Protein AF-A0A9D2W2B9-F1 (afdb_monomer_lite)

Secondary structure (DSSP, 8-state):
-----EEEEEEETTEEEEEEE---TTHHHHHHHHHHHHHHHHHHHHHHHHHSTT--HHHHHHHHHHHHHHHHHHHHHHHHHHHHHHHHHHHHHHHHHHHHHHHHHHHHTT-

Sequence (111 aa):
MAEENLKINVFIADEKYAILIPRNEHQSDEEEIIRRSAKRVNDAIRELESVQKGITRVNSLAMVALQLAVNLSKLSAAHQSRENDIEKALRGLEGELGEEVKRINEYIEKE

pLDDT: mean 86.82, std 9.27, range [43.19, 94.94]

Foldseek 3Di:
DDQPWDWDWEAALNDIDTDTHGDDPCVVVVNVVVRVVSVVNRVQLVVVCVVDPPDDSVNSSVVSVVVVVVVVVVVVVVVVVVVVVVVVVVVVVVVVVVVVVVVVVVVVVVD

Structure (mmCIF, N/CA/C/O backbone):
data_AF-A0A9D2W2B9-F1
#
_entry.id   AF-A0A9D2W2B9-F1
#
loop_
_atom_site.group_PDB
_atom_site.id
_atom_site.type_symbol
_atom_site.label_atom_id
_atom_site.label_alt_id
_atom_site.label_comp_id
_atom_site.label_asym_id
_atom_site.label_entity_id
_atom_site.label_seq_id
_atom_site.pdbx_PDB_ins_code
_atom_site.Cartn_x
_atom_site.Cartn_y
_atom_site.Cartn_z
_atom_site.occupancy
_atom_site.B_iso_or_equiv
_atom_site.auth_seq_id
_atom_site.auth_comp_id
_atom_site.auth_asym_id
_atom_site.auth_atom_id
_atom_site.pdbx_PDB_model_num
ATOM 1 N N . MET A 1 1 ? -17.999 -20.162 -14.198 1.00 43.19 1 MET A N 1
ATOM 2 C CA . MET A 1 1 ? -17.656 -21.045 -13.064 1.00 43.19 1 MET A CA 1
ATOM 3 C C . MET A 1 1 ? -17.347 -20.124 -11.900 1.00 43.19 1 MET A C 1
ATOM 5 O O . MET A 1 1 ? -16.578 -19.201 -12.109 1.00 43.19 1 MET A O 1
ATOM 9 N N . ALA A 1 2 ? -18.040 -20.249 -10.767 1.00 46.72 2 ALA A N 1
ATOM 10 C CA . ALA A 1 2 ? -17.823 -19.350 -9.636 1.00 46.72 2 ALA A CA 1
ATOM 11 C C . ALA A 1 2 ? -16.437 -19.638 -9.046 1.00 46.72 2 ALA A C 1
ATOM 13 O O . ALA A 1 2 ? -16.202 -20.744 -8.565 1.00 46.72 2 ALA A O 1
ATOM 14 N N . GLU A 1 3 ? -15.514 -18.685 -9.150 1.00 56.50 3 GLU A N 1
ATOM 15 C CA . GLU A 1 3 ? -14.217 -18.763 -8.483 1.00 56.50 3 GLU A CA 1
ATOM 16 C C . GLU A 1 3 ? -14.471 -18.858 -6.971 1.00 56.50 3 GLU A C 1
ATOM 18 O O . GLU A 1 3 ? -15.011 -17.941 -6.351 1.00 56.50 3 GLU A O 1
ATOM 23 N N . GLU A 1 4 ? -14.185 -20.021 -6.380 1.00 70.62 4 GLU A N 1
ATOM 24 C CA . GLU A 1 4 ? -14.350 -20.251 -4.944 1.00 70.62 4 GLU A CA 1
ATOM 25 C C . GLU A 1 4 ? -13.349 -19.386 -4.176 1.00 70.62 4 GLU A C 1
ATOM 27 O O . GLU A 1 4 ? -12.190 -19.763 -4.021 1.00 70.62 4 GLU A O 1
ATOM 32 N N . ASN A 1 5 ? -13.792 -18.231 -3.683 1.00 77.25 5 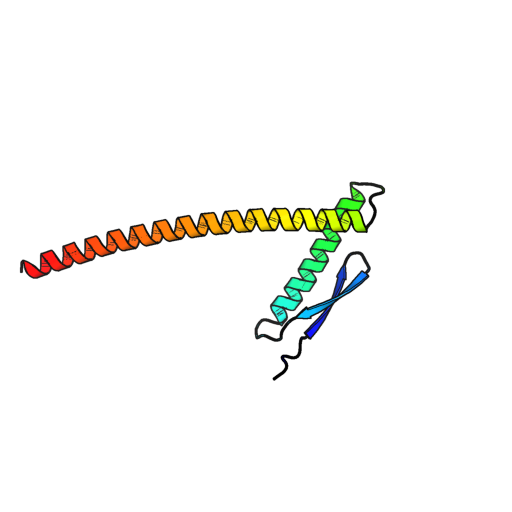ASN A N 1
ATOM 33 C CA . ASN A 1 5 ? -12.982 -17.385 -2.810 1.00 77.25 5 ASN A CA 1
ATOM 34 C C . ASN A 1 5 ? -12.554 -18.154 -1.547 1.00 77.25 5 ASN A C 1
ATOM 36 O O . ASN A 1 5 ? -13.382 -18.758 -0.858 1.00 77.25 5 ASN A O 1
ATOM 40 N N . LEU A 1 6 ? -11.266 -18.096 -1.207 1.00 78.56 6 LEU A N 1
ATOM 41 C CA . LEU A 1 6 ? -10.728 -18.660 0.027 1.00 78.56 6 LEU A CA 1
ATOM 42 C C . LEU A 1 6 ? -10.944 -17.672 1.178 1.00 78.56 6 LEU A C 1
ATOM 44 O O . LEU A 1 6 ? -10.674 -16.479 1.054 1.00 78.56 6 LEU A O 1
ATOM 48 N N . LYS A 1 7 ? -11.413 -18.172 2.323 1.00 83.94 7 LYS A N 1
ATOM 49 C CA . LYS A 1 7 ? -11.631 -17.369 3.530 1.00 83.94 7 LYS A CA 1
ATOM 50 C C . LYS A 1 7 ? -10.448 -17.499 4.486 1.00 83.94 7 LYS A C 1
ATOM 52 O O . LYS A 1 7 ? -10.279 -18.536 5.123 1.00 83.94 7 LYS A O 1
ATOM 57 N N . ILE A 1 8 ? -9.693 -16.420 4.657 1.00 86.88 8 ILE A N 1
ATOM 58 C CA . ILE A 1 8 ? -8.608 -16.310 5.635 1.00 86.88 8 ILE A CA 1
ATOM 59 C C . ILE A 1 8 ? -9.131 -15.582 6.870 1.00 86.88 8 ILE A C 1
ATOM 61 O O . ILE A 1 8 ? -9.758 -14.530 6.772 1.00 86.88 8 ILE A O 1
ATOM 65 N N . ASN A 1 9 ? -8.857 -16.126 8.054 1.00 88.81 9 ASN A N 1
ATOM 66 C CA . ASN A 1 9 ? -9.169 -15.452 9.310 1.00 88.81 9 ASN A CA 1
ATOM 67 C C . ASN A 1 9 ? -7.909 -14.796 9.877 1.00 88.81 9 ASN A C 1
ATOM 69 O O . ASN A 1 9 ? -6.929 -15.488 10.157 1.00 88.81 9 ASN A O 1
ATOM 73 N N . VAL A 1 10 ? -7.961 -13.487 10.102 1.00 89.75 10 VAL A N 1
ATOM 74 C CA . VAL A 1 10 ? -6.889 -12.716 10.739 1.00 89.75 10 VAL A CA 1
ATOM 75 C C . VAL A 1 10 ? -7.401 -12.014 11.986 1.00 89.75 10 VAL A C 1
ATOM 77 O O . VAL A 1 10 ? -8.585 -11.709 12.094 1.00 89.75 10 VAL A O 1
ATOM 80 N N . PHE A 1 11 ? -6.503 -11.761 12.932 1.00 87.88 11 PHE A N 1
ATOM 81 C CA . PHE A 1 11 ? -6.805 -10.966 14.116 1.00 87.88 11 PHE A CA 1
ATOM 82 C C . PHE A 1 11 ? -6.206 -9.578 13.945 1.00 87.88 11 PHE A C 1
ATOM 84 O O . PHE A 1 11 ? -4.997 -9.458 13.738 1.00 87.88 11 PHE A O 1
ATOM 91 N N . ILE A 1 12 ? -7.041 -8.549 14.027 1.00 87.44 12 ILE A N 1
ATOM 92 C CA . ILE A 1 12 ? -6.631 -7.148 13.990 1.00 87.44 12 ILE A CA 1
ATOM 93 C C . ILE A 1 12 ? -7.265 -6.472 15.196 1.00 87.44 12 ILE A C 1
ATOM 95 O O . ILE A 1 12 ? -8.470 -6.575 15.389 1.00 87.44 12 ILE A O 1
ATOM 99 N N . ALA A 1 13 ? -6.462 -5.801 16.015 1.00 84.12 13 ALA A N 1
ATOM 100 C CA . ALA A 1 13 ? -6.936 -5.092 17.193 1.00 84.12 13 ALA A CA 1
ATOM 101 C C . ALA A 1 13 ? -7.778 -5.995 18.135 1.00 84.12 13 ALA A C 1
ATOM 103 O O . ALA A 1 13 ? -8.818 -5.583 18.634 1.00 84.12 13 ALA A O 1
ATOM 104 N N . ASP A 1 14 ? -7.317 -7.235 18.358 1.00 83.25 14 ASP A N 1
ATOM 105 C CA . ASP A 1 14 ? -7.988 -8.309 19.123 1.00 83.25 14 ASP A CA 1
ATOM 106 C C . ASP A 1 14 ? -9.360 -8.759 18.584 1.00 83.25 14 ASP A C 1
ATOM 108 O O . ASP A 1 14 ? -9.998 -9.643 19.156 1.00 83.25 14 ASP A O 1
ATOM 112 N N . GLU A 1 15 ? -9.785 -8.234 17.438 1.00 87.00 15 GLU A N 1
ATOM 113 C CA . GLU A 1 15 ? -10.984 -8.664 16.735 1.00 87.00 15 GLU A CA 1
ATOM 114 C C . GLU A 1 15 ? -10.640 -9.598 15.574 1.00 87.00 15 GLU A C 1
ATOM 116 O O . GLU A 1 15 ? -9.612 -9.466 14.904 1.00 87.00 15 GLU A O 1
ATOM 121 N N . LYS A 1 16 ? -11.513 -10.580 15.333 1.00 90.62 16 LYS A N 1
ATOM 122 C CA . LYS A 1 16 ? -11.343 -11.562 14.262 1.00 90.62 16 LYS A CA 1
ATOM 123 C C . LYS A 1 16 ? -12.039 -11.078 12.994 1.00 90.62 16 LYS A C 1
ATOM 125 O O . LYS A 1 16 ? -13.263 -10.982 12.958 1.00 90.62 16 LYS A O 1
ATOM 130 N N . TYR A 1 17 ? -11.266 -10.894 11.933 1.00 89.12 17 TYR A N 1
ATOM 131 C CA . TYR A 1 17 ? -11.747 -10.518 10.609 1.00 89.12 17 TYR A CA 1
ATOM 132 C C . TYR A 1 17 ? -11.601 -11.676 9.627 1.00 89.12 17 TYR A C 1
ATOM 134 O O . TYR A 1 17 ? -10.618 -12.421 9.655 1.00 89.12 17 TYR A O 1
ATOM 142 N N . ALA A 1 18 ? -12.588 -11.818 8.746 1.00 89.12 18 ALA A N 1
ATOM 143 C CA . ALA A 1 18 ? -12.556 -12.768 7.647 1.00 89.12 18 ALA A CA 1
ATOM 144 C C . ALA A 1 18 ? -12.294 -12.033 6.332 1.00 89.12 18 ALA A C 1
ATOM 146 O O . ALA A 1 18 ? -13.132 -11.254 5.883 1.00 89.12 18 ALA A O 1
ATOM 147 N N . ILE A 1 19 ? -11.147 -12.306 5.721 1.00 87.25 19 ILE A N 1
ATOM 148 C CA . ILE A 1 19 ? -10.740 -11.755 4.430 1.00 87.25 19 ILE A CA 1
ATOM 149 C C . ILE A 1 19 ? -10.960 -12.831 3.369 1.00 87.25 19 ILE A C 1
ATOM 151 O O . ILE A 1 19 ? -10.599 -13.991 3.572 1.00 87.25 19 ILE A O 1
ATOM 155 N N . LEU A 1 20 ? -11.586 -12.452 2.259 1.00 87.19 20 LEU A N 1
ATOM 156 C CA . LEU A 1 20 ? -11.806 -13.323 1.110 1.00 87.19 20 LEU A CA 1
ATOM 157 C C . LEU A 1 20 ? -10.739 -13.025 0.060 1.00 87.19 20 LEU A C 1
ATOM 159 O O . LEU A 1 2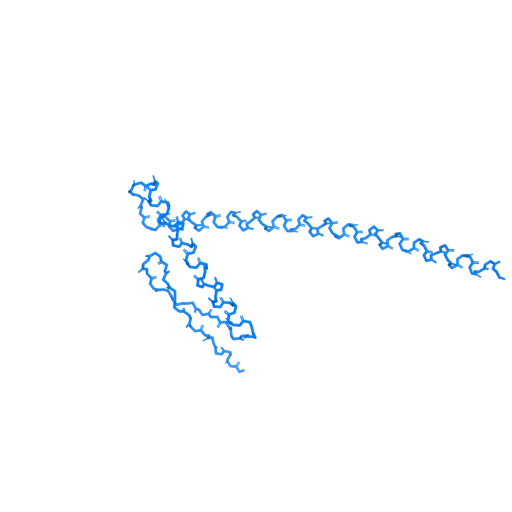0 ? -10.608 -11.870 -0.341 1.00 87.19 20 LEU A O 1
ATOM 163 N N . ILE A 1 21 ? -10.008 -14.048 -0.378 1.00 82.56 21 ILE A N 1
ATOM 164 C CA . ILE A 1 21 ? -9.062 -13.936 -1.493 1.00 82.56 21 ILE A CA 1
ATOM 165 C C . ILE A 1 21 ? -9.518 -14.785 -2.684 1.00 82.56 21 ILE A C 1
ATOM 167 O O . ILE A 1 21 ? -10.026 -15.895 -2.478 1.00 82.56 21 ILE A O 1
ATOM 171 N N . PRO A 1 22 ? -9.365 -14.284 -3.920 1.00 81.50 22 PRO A N 1
ATOM 172 C CA . PRO A 1 22 ? -9.612 -15.076 -5.116 1.00 81.50 22 PRO A CA 1
ATOM 173 C C . PRO A 1 22 ? -8.585 -16.209 -5.217 1.00 81.50 22 PRO A C 1
ATOM 175 O O . PRO A 1 22 ? -7.436 -16.077 -4.798 1.00 81.50 22 PRO A O 1
ATOM 178 N N . ARG A 1 23 ? -8.991 -17.352 -5.772 1.00 76.94 23 ARG A N 1
ATOM 179 C CA . ARG A 1 23 ? -8.062 -18.464 -6.000 1.00 76.94 23 ARG A CA 1
ATOM 180 C C . ARG A 1 23 ? -7.165 -18.176 -7.204 1.00 76.94 23 ARG A C 1
ATOM 182 O O . ARG A 1 23 ? -7.661 -18.044 -8.315 1.00 76.94 23 ARG A O 1
ATOM 189 N N . ASN A 1 24 ? -5.852 -18.155 -6.989 1.00 81.69 24 ASN A N 1
ATOM 190 C CA . ASN A 1 24 ? -4.823 -18.060 -8.030 1.00 81.69 24 ASN A CA 1
ATOM 191 C C . ASN A 1 24 ? -3.587 -18.940 -7.718 1.00 81.69 24 ASN A C 1
ATOM 193 O O . ASN A 1 24 ? -3.546 -19.626 -6.699 1.00 81.69 24 ASN A O 1
ATOM 197 N N . GLU A 1 25 ? -2.579 -18.965 -8.590 1.00 75.88 25 GLU A N 1
ATOM 198 C CA . GLU A 1 25 ? -1.360 -19.777 -8.390 1.00 75.88 25 GLU A CA 1
ATOM 199 C C . GLU A 1 25 ? -0.462 -19.267 -7.241 1.00 75.88 25 GLU A C 1
ATOM 201 O O . GLU A 1 25 ? 0.331 -20.029 -6.694 1.00 75.88 25 GLU A O 1
ATOM 206 N N . HIS A 1 26 ? -0.632 -18.010 -6.817 1.00 77.94 26 HIS A N 1
ATOM 207 C CA . HIS A 1 26 ? 0.170 -17.334 -5.787 1.00 77.94 26 HIS A CA 1
ATOM 208 C C . HIS A 1 26 ? -0.523 -17.265 -4.413 1.00 77.94 26 HIS A C 1
ATOM 210 O O . HIS A 1 26 ? -0.142 -16.478 -3.546 1.00 77.94 26 HIS A O 1
ATOM 216 N N . GLN A 1 27 ? -1.528 -18.115 -4.183 1.00 74.56 27 GLN A N 1
ATOM 217 C CA . GLN A 1 27 ? -2.361 -18.103 -2.972 1.00 74.56 27 GLN A CA 1
ATOM 218 C C . GLN A 1 27 ? -1.565 -18.165 -1.663 1.00 74.56 27 GLN A C 1
ATOM 220 O O . GLN A 1 27 ? -1.881 -17.442 -0.719 1.00 74.56 27 GLN A O 1
ATOM 225 N N . SER A 1 28 ? -0.544 -19.024 -1.591 1.00 73.81 28 SER A N 1
ATOM 226 C CA . SER A 1 28 ? 0.276 -19.178 -0.381 1.00 73.81 28 SER A CA 1
ATOM 227 C C . SER A 1 28 ? 1.014 -17.886 -0.026 1.00 73.81 28 SER A C 1
ATOM 229 O O . SER A 1 28 ? 1.084 -17.515 1.147 1.00 73.81 28 SER A O 1
ATOM 231 N N . ASP A 1 29 ? 1.508 -17.173 -1.040 1.00 83.06 29 ASP A N 1
ATOM 232 C CA . ASP A 1 29 ? 2.211 -15.907 -0.856 1.00 83.06 29 ASP A CA 1
ATOM 233 C C . ASP A 1 29 ? 1.236 -14.809 -0.420 1.00 83.06 29 ASP A C 1
ATOM 235 O O . ASP A 1 29 ? 1.530 -14.054 0.509 1.00 83.06 29 ASP A O 1
ATOM 239 N N . GLU A 1 30 ? 0.047 -14.747 -1.028 1.00 82.31 30 GLU A N 1
ATOM 240 C CA . GLU A 1 30 ? -1.003 -13.795 -0.648 1.00 82.31 30 GLU A CA 1
ATOM 241 C C . GLU A 1 30 ? -1.486 -14.007 0.789 1.00 82.31 30 GLU A C 1
ATOM 243 O O . GLU A 1 30 ? -1.613 -13.043 1.551 1.00 82.31 30 GLU A O 1
ATOM 248 N N . GLU A 1 31 ? -1.698 -15.258 1.203 1.00 85.50 31 GLU A N 1
ATOM 249 C CA . GLU A 1 31 ? -2.067 -15.569 2.581 1.00 85.50 31 GLU A CA 1
ATOM 250 C C . GLU A 1 31 ? -0.973 -15.134 3.566 1.00 85.50 31 GLU A C 1
ATOM 252 O O . GLU A 1 31 ? -1.267 -14.505 4.593 1.00 85.50 31 GLU A O 1
ATOM 257 N N . GLU A 1 32 ? 0.296 -15.424 3.265 1.00 86.56 32 GLU A N 1
ATOM 258 C CA . GLU A 1 32 ? 1.409 -15.004 4.113 1.00 86.56 32 GLU A CA 1
ATOM 259 C C . GLU A 1 32 ? 1.524 -13.473 4.164 1.00 86.56 32 GLU A C 1
ATOM 261 O O . GLU A 1 32 ? 1.736 -12.893 5.235 1.00 86.56 32 GLU A O 1
ATOM 266 N N . ILE A 1 33 ? 1.342 -12.788 3.032 1.00 89.00 33 ILE A N 1
ATOM 267 C CA . ILE A 1 33 ? 1.311 -11.323 2.954 1.00 89.00 33 ILE A CA 1
ATOM 268 C C . ILE A 1 33 ? 0.191 -10.764 3.834 1.00 89.00 33 ILE A C 1
ATOM 270 O O . ILE A 1 33 ? 0.446 -9.842 4.615 1.00 89.00 33 ILE A O 1
ATOM 274 N N . ILE A 1 34 ? -1.012 -11.335 3.782 1.00 89.56 34 ILE A N 1
ATOM 275 C CA . ILE A 1 34 ? -2.154 -10.912 4.601 1.00 89.56 34 ILE A CA 1
ATOM 276 C C . ILE A 1 34 ? -1.859 -11.106 6.091 1.00 89.56 34 ILE A C 1
ATOM 278 O O . ILE A 1 34 ? -2.032 -10.174 6.881 1.00 89.56 34 ILE A O 1
ATOM 282 N N . ARG A 1 35 ? -1.346 -12.276 6.492 1.00 89.06 35 ARG A N 1
ATOM 283 C CA . ARG A 1 35 ? -0.999 -12.560 7.897 1.00 89.06 35 ARG A CA 1
ATOM 284 C C . ARG A 1 35 ? 0.101 -11.630 8.412 1.00 89.06 35 ARG A C 1
ATOM 286 O O . ARG A 1 35 ? -0.024 -11.080 9.509 1.00 89.06 35 ARG A O 1
ATOM 293 N N . ARG A 1 36 ? 1.158 -11.408 7.622 1.00 91.12 36 ARG A N 1
ATOM 294 C CA . ARG A 1 36 ? 2.242 -10.466 7.959 1.00 91.12 36 ARG A CA 1
ATOM 295 C C . ARG A 1 36 ? 1.732 -9.030 8.054 1.00 91.12 36 ARG A C 1
ATOM 297 O O . ARG A 1 36 ? 2.137 -8.306 8.962 1.00 91.12 36 ARG A O 1
ATOM 304 N N . SER A 1 37 ? 0.826 -8.629 7.168 1.00 90.94 37 SER A N 1
ATOM 305 C CA . SER A 1 37 ? 0.233 -7.288 7.177 1.00 90.94 37 SER A CA 1
ATOM 306 C C . SER A 1 37 ? -0.650 -7.069 8.403 1.00 90.94 37 SER A C 1
ATOM 308 O O . SER A 1 37 ? -0.493 -6.059 9.083 1.00 90.94 37 SER A O 1
ATOM 310 N N . ALA A 1 38 ? -1.494 -8.041 8.763 1.00 91.25 38 ALA A N 1
ATOM 311 C CA . ALA A 1 38 ? -2.298 -7.984 9.985 1.00 91.25 38 ALA A CA 1
ATOM 312 C C . ALA A 1 38 ? -1.422 -7.855 11.244 1.00 91.25 38 ALA A C 1
ATOM 314 O O . ALA A 1 38 ? -1.710 -7.039 12.120 1.00 91.25 38 ALA A O 1
ATOM 315 N N . LYS A 1 39 ? -0.305 -8.595 11.309 1.00 92.12 39 LYS A N 1
ATOM 316 C CA . LYS A 1 39 ? 0.675 -8.454 12.395 1.00 92.12 39 LYS A CA 1
ATOM 317 C C . LYS A 1 39 ? 1.256 -7.037 12.460 1.00 92.12 39 LYS A C 1
ATOM 319 O O . LYS A 1 39 ? 1.249 -6.441 13.530 1.00 92.12 39 LYS A O 1
ATOM 324 N N . ARG A 1 40 ? 1.684 -6.471 11.325 1.00 91.75 40 ARG A N 1
ATOM 325 C CA . ARG A 1 40 ? 2.213 -5.094 11.262 1.00 91.75 40 ARG A CA 1
ATOM 326 C C . ARG A 1 40 ? 1.197 -4.054 11.730 1.00 91.75 40 ARG A C 1
ATOM 328 O O . ARG A 1 40 ? 1.570 -3.134 12.448 1.00 91.75 40 ARG A O 1
ATOM 335 N N . VAL A 1 41 ? -0.073 -4.206 11.350 1.00 93.00 41 VAL A N 1
ATOM 336 C CA . VAL A 1 41 ? -1.151 -3.323 11.820 1.00 93.00 41 VAL A CA 1
ATOM 337 C C . VAL A 1 41 ? -1.301 -3.426 13.339 1.00 93.00 41 VAL A C 1
ATOM 339 O O . VAL A 1 41 ? -1.365 -2.401 14.009 1.00 93.00 41 VAL A O 1
ATOM 342 N N . ASN A 1 42 ? -1.293 -4.637 13.901 1.00 92.44 42 ASN A N 1
ATOM 343 C CA . ASN A 1 42 ? -1.376 -4.827 15.352 1.00 92.44 42 ASN A CA 1
ATOM 344 C C . ASN A 1 42 ? -0.197 -4.214 16.105 1.00 92.44 42 ASN A C 1
ATOM 346 O O . ASN A 1 42 ? -0.404 -3.579 17.138 1.00 92.44 42 ASN A O 1
ATOM 350 N N . ASP A 1 43 ? 1.018 -4.399 15.595 1.00 92.62 43 ASP A N 1
ATOM 351 C CA . ASP A 1 43 ? 2.223 -3.844 16.206 1.00 92.62 43 ASP A CA 1
ATOM 352 C C . ASP A 1 43 ? 2.166 -2.303 16.196 1.00 92.62 43 ASP A C 1
ATOM 354 O O . ASP A 1 43 ? 2.398 -1.679 17.230 1.00 92.62 43 ASP A O 1
ATOM 358 N N . ALA A 1 44 ? 1.727 -1.693 15.087 1.00 91.81 44 ALA A N 1
ATOM 359 C CA . ALA A 1 44 ? 1.550 -0.242 14.975 1.00 91.81 44 ALA A CA 1
ATOM 360 C C . ALA A 1 44 ? 0.455 0.314 15.907 1.00 91.81 44 ALA A C 1
ATOM 362 O O . ALA A 1 44 ? 0.627 1.378 16.501 1.00 91.81 44 ALA A O 1
ATOM 363 N N . ILE A 1 45 ? -0.665 -0.404 16.069 1.00 91.69 45 ILE A N 1
ATOM 364 C CA . ILE A 1 45 ? -1.724 -0.025 17.022 1.00 91.69 45 ILE A CA 1
ATOM 365 C C . ILE A 1 45 ? -1.174 -0.041 18.452 1.00 91.69 45 ILE A C 1
ATOM 367 O O . ILE A 1 45 ? -1.369 0.922 19.189 1.00 91.69 45 ILE A O 1
ATOM 371 N N . ARG A 1 46 ? -0.453 -1.105 18.833 1.00 90.75 46 ARG A N 1
ATOM 372 C CA . ARG A 1 46 ? 0.135 -1.240 20.176 1.00 90.75 46 ARG A CA 1
ATOM 373 C C . ARG A 1 46 ? 1.163 -0.153 20.465 1.00 90.75 46 ARG A C 1
ATOM 375 O O . ARG A 1 46 ? 1.186 0.383 21.570 1.00 90.75 46 ARG A O 1
ATOM 382 N N . GLU A 1 47 ? 1.995 0.184 19.485 1.00 91.25 47 GLU A N 1
ATOM 383 C CA . GLU A 1 47 ? 2.960 1.275 19.602 1.00 91.25 47 GLU A CA 1
ATOM 384 C C . GLU A 1 47 ? 2.251 2.618 19.836 1.00 91.25 47 GLU A C 1
ATOM 386 O O . GLU A 1 47 ? 2.571 3.319 20.797 1.00 91.25 47 GLU A O 1
ATOM 391 N N . LEU A 1 48 ? 1.223 2.942 19.045 1.00 89.94 48 LEU A N 1
ATOM 392 C CA . LEU A 1 48 ? 0.444 4.174 19.214 1.00 89.94 48 LEU A CA 1
ATOM 393 C C . LEU A 1 48 ? -0.247 4.255 20.577 1.00 89.94 48 LEU A C 1
ATOM 395 O O . LEU A 1 48 ? -0.162 5.287 21.242 1.00 89.94 48 LEU A O 1
ATOM 399 N N . GLU A 1 49 ? -0.887 3.169 21.011 1.00 89.69 49 GLU A N 1
ATOM 400 C CA . GLU A 1 49 ? -1.542 3.088 22.322 1.00 89.69 49 GLU A CA 1
ATOM 401 C C . GLU A 1 49 ? -0.537 3.229 23.478 1.00 89.69 49 GLU A C 1
ATOM 403 O O . GLU A 1 49 ? -0.864 3.806 24.517 1.00 89.69 49 GLU A O 1
ATOM 408 N N . SER A 1 50 ? 0.705 2.759 23.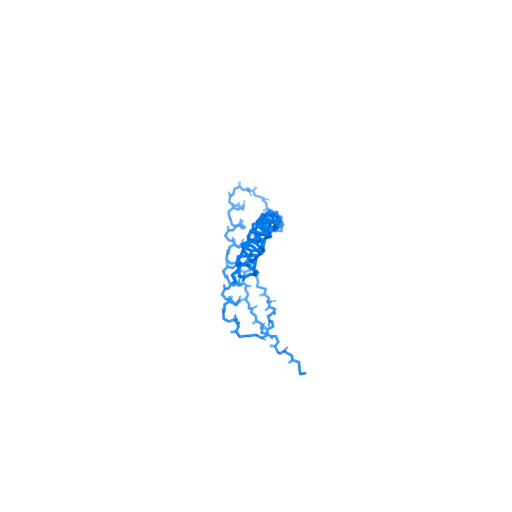299 1.00 89.25 50 SER A N 1
ATOM 409 C CA . SER A 1 50 ? 1.771 2.916 24.297 1.00 89.25 50 SER A CA 1
ATOM 410 C C . SER A 1 50 ? 2.252 4.366 24.446 1.00 89.25 50 SER A C 1
ATOM 412 O O . SER A 1 50 ? 2.567 4.801 25.557 1.00 89.25 50 SER A O 1
ATOM 414 N N . VAL A 1 51 ? 2.278 5.124 23.344 1.00 90.12 51 VAL A N 1
ATOM 415 C CA . VAL A 1 51 ? 2.761 6.513 23.301 1.00 90.12 51 VAL A CA 1
ATOM 416 C C . VAL A 1 51 ? 1.656 7.498 23.690 1.00 90.12 51 VAL A C 1
ATOM 418 O O . VAL A 1 51 ? 1.910 8.459 24.418 1.00 90.12 51 VAL A O 1
ATOM 421 N N . GLN A 1 52 ? 0.420 7.263 23.246 1.00 87.31 52 GLN A N 1
ATOM 422 C CA . GLN A 1 52 ? -0.732 8.122 23.519 1.00 87.31 52 GLN A CA 1
ATOM 423 C C . GLN A 1 52 ? -1.686 7.462 24.513 1.00 87.31 52 GLN A C 1
ATOM 425 O O . GLN A 1 52 ? -2.637 6.770 24.151 1.00 87.31 52 GLN A O 1
ATOM 430 N N . LYS A 1 53 ? -1.463 7.720 25.804 1.00 82.62 53 LYS A N 1
ATOM 431 C CA . LYS A 1 53 ? -2.341 7.207 26.862 1.00 82.62 53 LYS A CA 1
ATOM 432 C C . LYS A 1 53 ? -3.758 7.770 26.718 1.00 82.62 53 LYS A C 1
ATOM 434 O O . LYS A 1 53 ? -3.947 8.982 26.704 1.00 82.62 53 LYS A O 1
ATOM 439 N N . GLY A 1 54 ? -4.750 6.880 26.678 1.00 82.94 54 GLY A N 1
ATOM 440 C CA . GLY A 1 54 ? -6.172 7.238 26.626 1.00 82.94 54 GLY A CA 1
ATOM 441 C C . GLY A 1 54 ? -6.756 7.381 25.218 1.00 82.94 54 GLY A C 1
ATOM 442 O O . GLY A 1 54 ? -7.928 7.735 25.093 1.00 82.94 54 GLY A O 1
ATOM 443 N N . ILE A 1 55 ? -5.984 7.089 24.165 1.00 87.31 55 ILE A N 1
ATOM 444 C CA . ILE A 1 55 ? -6.538 6.970 22.814 1.00 87.31 55 ILE A CA 1
ATOM 445 C C . ILE A 1 55 ? -7.529 5.798 22.751 1.00 87.31 55 ILE A C 1
ATOM 447 O O . ILE A 1 55 ? -7.301 4.730 23.321 1.00 87.31 55 ILE A O 1
ATOM 451 N N . THR A 1 56 ? -8.663 5.999 22.079 1.00 88.88 56 THR A N 1
ATOM 452 C CA . THR A 1 56 ? -9.618 4.915 21.840 1.00 88.88 56 THR A CA 1
ATOM 453 C C . THR A 1 56 ? -9.106 4.012 20.727 1.00 88.88 56 THR A C 1
ATOM 455 O O . THR A 1 56 ? -8.466 4.465 19.779 1.00 88.88 56 THR A O 1
ATOM 458 N N . ARG A 1 57 ? -9.457 2.728 20.785 1.00 86.00 57 ARG A N 1
ATOM 459 C CA . ARG A 1 57 ? -8.999 1.734 19.808 1.00 86.00 57 ARG A CA 1
ATOM 460 C C . ARG A 1 57 ? -9.358 2.078 18.359 1.00 86.00 57 ARG A C 1
ATOM 462 O O . ARG A 1 57 ? -8.561 1.868 17.449 1.00 86.00 57 ARG A O 1
ATOM 469 N N . VAL A 1 58 ? -10.542 2.658 18.154 1.00 87.94 58 VAL A N 1
ATOM 470 C CA . VAL A 1 58 ? -10.999 3.136 16.840 1.00 87.94 58 VAL A CA 1
ATOM 471 C C . VAL A 1 58 ? -10.116 4.276 16.333 1.00 87.94 58 VAL A C 1
ATOM 473 O O . VAL A 1 58 ? -9.748 4.283 15.160 1.00 87.94 58 VAL A O 1
ATOM 476 N N . ASN A 1 59 ? -9.719 5.204 17.208 1.00 90.06 59 ASN A N 1
ATOM 477 C CA . ASN A 1 59 ? -8.822 6.295 16.837 1.00 90.06 59 ASN A CA 1
ATOM 478 C C . ASN A 1 59 ? -7.417 5.771 16.514 1.00 90.06 59 ASN A C 1
ATOM 480 O O . ASN A 1 59 ? -6.842 6.196 15.514 1.00 90.06 59 ASN A O 1
ATOM 484 N N . SER A 1 60 ? -6.899 4.804 17.281 1.00 89.31 60 SER A N 1
ATOM 485 C CA . SER A 1 60 ? -5.633 4.126 16.966 1.00 89.31 60 SER A CA 1
ATOM 486 C C . SER A 1 60 ? -5.679 3.496 15.573 1.00 89.31 60 SER A C 1
ATOM 488 O O . SER A 1 60 ? -4.785 3.718 14.760 1.00 89.31 60 SER A O 1
ATOM 490 N N . LEU A 1 61 ? -6.755 2.767 15.257 1.00 90.12 61 LEU A N 1
ATOM 491 C CA . LEU A 1 61 ? -6.937 2.146 13.946 1.00 90.12 61 LEU A CA 1
ATOM 492 C C . LEU A 1 61 ? -7.026 3.191 12.823 1.00 90.12 61 LEU A C 1
ATOM 494 O O . LEU A 1 61 ? -6.376 3.031 11.791 1.00 90.12 61 LEU A O 1
ATOM 498 N N . ALA A 1 62 ? -7.780 4.274 13.030 1.00 91.50 62 ALA A N 1
ATOM 499 C CA . ALA A 1 62 ? -7.897 5.366 12.065 1.00 91.50 62 ALA A CA 1
ATOM 500 C C . ALA A 1 62 ? -6.546 6.051 11.803 1.00 91.50 62 ALA A C 1
ATOM 502 O O . ALA A 1 62 ? -6.218 6.350 10.654 1.00 91.50 62 ALA A O 1
ATOM 503 N N . MET A 1 63 ? -5.729 6.248 12.841 1.00 92.25 63 MET A N 1
ATOM 504 C CA . MET A 1 63 ? -4.383 6.804 12.705 1.00 92.25 63 MET A CA 1
ATOM 505 C C . MET A 1 63 ? -3.446 5.867 11.940 1.00 92.25 63 MET A C 1
ATOM 507 O O . MET A 1 63 ? -2.741 6.325 11.041 1.00 92.25 63 MET A O 1
ATOM 511 N N . VAL A 1 64 ? -3.465 4.560 12.233 1.00 92.88 64 VAL A N 1
ATOM 512 C CA . VAL A 1 64 ? -2.681 3.574 11.467 1.00 92.88 64 VAL A CA 1
ATOM 513 C C . VAL A 1 64 ? -3.126 3.545 10.006 1.00 92.88 64 VAL A C 1
ATOM 515 O O . VAL A 1 64 ? -2.281 3.567 9.112 1.00 92.88 64 VAL A O 1
ATOM 518 N N . ALA A 1 65 ? -4.435 3.553 9.743 1.00 92.06 65 ALA A N 1
ATOM 519 C CA . ALA A 1 65 ? -4.973 3.585 8.386 1.00 92.06 65 ALA A CA 1
ATOM 520 C C . ALA A 1 65 ? -4.527 4.844 7.626 1.00 92.06 65 ALA A C 1
ATOM 522 O O . ALA A 1 65 ? -4.060 4.742 6.491 1.00 92.06 65 ALA A O 1
ATOM 523 N N . LEU A 1 66 ? -4.592 6.017 8.265 1.00 93.06 66 LEU A N 1
ATOM 524 C CA . LEU A 1 66 ? -4.117 7.272 7.683 1.00 93.06 66 LEU A CA 1
ATOM 525 C C . LEU A 1 66 ? -2.613 7.220 7.386 1.00 93.06 66 LEU A C 1
ATOM 527 O O . LEU A 1 66 ? -2.186 7.600 6.297 1.00 93.06 66 LEU A O 1
ATOM 531 N N . GLN A 1 67 ? -1.807 6.709 8.318 1.00 91.94 67 GLN A N 1
ATOM 532 C CA . GLN A 1 67 ? -0.362 6.591 8.137 1.00 91.94 67 GLN A CA 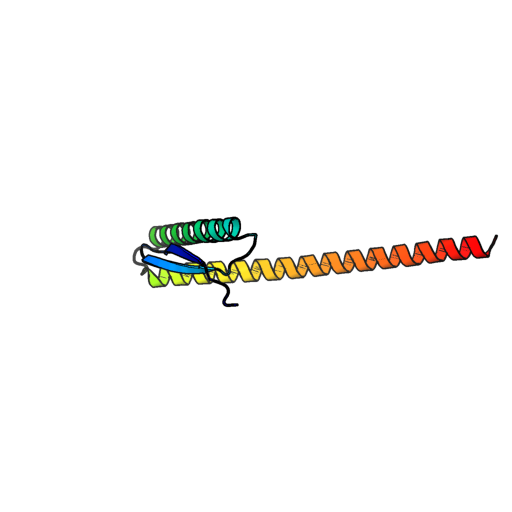1
ATOM 533 C C . GLN A 1 67 ? -0.004 5.655 6.974 1.00 91.94 67 GLN A C 1
ATOM 535 O O . GLN A 1 67 ? 0.874 5.973 6.168 1.00 91.94 67 GLN A O 1
ATOM 540 N N . LEU A 1 68 ? -0.696 4.518 6.858 1.00 92.00 68 LEU A N 1
ATOM 541 C CA . LEU A 1 68 ? -0.522 3.579 5.750 1.00 92.00 68 LEU A CA 1
ATOM 542 C C . LEU A 1 68 ? -0.937 4.203 4.415 1.00 92.00 68 LEU A C 1
ATOM 544 O O . LEU A 1 68 ? -0.192 4.083 3.445 1.00 92.00 68 LEU A O 1
ATOM 548 N N . ALA A 1 69 ? -2.064 4.919 4.371 1.00 92.00 69 ALA A N 1
ATOM 549 C CA . ALA A 1 69 ? -2.519 5.618 3.172 1.00 92.00 69 ALA A CA 1
ATOM 550 C C . ALA A 1 69 ? -1.508 6.682 2.713 1.00 92.00 69 ALA A C 1
ATOM 552 O O . ALA A 1 69 ? -1.164 6.742 1.535 1.00 92.00 69 ALA A O 1
ATOM 553 N N . VAL A 1 70 ? -0.956 7.473 3.640 1.00 93.50 70 VAL A N 1
ATOM 554 C CA . VAL A 1 70 ? 0.091 8.462 3.330 1.00 93.50 70 VAL A CA 1
ATOM 555 C C . VAL A 1 70 ? 1.349 7.786 2.787 1.00 93.50 70 VAL A C 1
ATOM 557 O O . VAL A 1 70 ? 1.929 8.255 1.805 1.00 93.50 70 VAL A O 1
ATOM 560 N N . ASN A 1 71 ? 1.781 6.686 3.402 1.00 92.31 71 ASN A N 1
ATOM 561 C CA . ASN A 1 71 ? 2.956 5.946 2.947 1.00 92.31 71 ASN A CA 1
ATOM 562 C C . ASN A 1 71 ? 2.738 5.335 1.556 1.00 92.31 71 ASN A C 1
ATOM 564 O O . ASN A 1 71 ? 3.641 5.398 0.723 1.00 92.31 71 ASN A O 1
ATOM 568 N N . LEU A 1 72 ? 1.542 4.811 1.281 1.00 92.44 72 LEU A N 1
ATOM 569 C CA . LEU A 1 72 ? 1.176 4.284 -0.032 1.00 92.44 72 LEU A CA 1
ATOM 570 C C . LEU A 1 72 ? 1.201 5.384 -1.101 1.00 92.44 72 LEU A C 1
ATOM 572 O O . LEU A 1 72 ? 1.800 5.189 -2.155 1.00 92.44 72 LEU A O 1
ATOM 576 N N . SER A 1 73 ? 0.643 6.562 -0.811 1.00 91.12 73 SER A N 1
ATOM 577 C CA . SER A 1 73 ? 0.688 7.710 -1.726 1.00 91.12 73 SER A CA 1
ATOM 578 C C . SER A 1 73 ? 2.121 8.156 -2.026 1.00 91.12 73 SER A C 1
ATOM 580 O O . SER A 1 73 ? 2.456 8.428 -3.178 1.00 91.12 73 SER A O 1
ATOM 582 N N . LYS A 1 74 ? 3.000 8.182 -1.013 1.00 92.94 74 LYS A N 1
ATOM 583 C CA . LYS A 1 74 ? 4.429 8.496 -1.197 1.00 92.94 74 LYS A CA 1
ATOM 584 C C . LYS A 1 74 ? 5.137 7.457 -2.066 1.00 92.94 74 LYS A C 1
ATOM 586 O O . LYS A 1 74 ? 5.891 7.834 -2.959 1.00 92.94 74 LYS A O 1
ATOM 591 N N . LEU A 1 75 ? 4.889 6.169 -1.820 1.00 92.88 75 LEU A N 1
ATOM 592 C CA . LEU A 1 75 ? 5.456 5.078 -2.617 1.00 92.88 75 LEU A CA 1
ATOM 593 C C . LEU A 1 75 ? 4.974 5.139 -4.066 1.00 92.88 75 LEU A C 1
ATOM 595 O O . LEU A 1 75 ? 5.792 5.034 -4.972 1.00 92.88 75 LEU A O 1
ATOM 599 N N . SER A 1 76 ? 3.681 5.374 -4.292 1.00 91.50 76 SER A N 1
ATOM 600 C CA . SER A 1 76 ? 3.112 5.509 -5.635 1.00 91.50 76 SER A CA 1
ATOM 601 C C . SER A 1 76 ? 3.740 6.673 -6.403 1.00 91.50 76 SER A C 1
ATOM 603 O O . SER A 1 76 ? 4.116 6.506 -7.559 1.00 91.50 76 SER A O 1
ATOM 605 N N . ALA A 1 77 ? 3.902 7.835 -5.763 1.00 91.75 77 ALA A N 1
ATOM 606 C CA . ALA A 1 77 ? 4.548 8.989 -6.386 1.00 91.75 77 ALA A CA 1
ATOM 607 C C . ALA A 1 77 ? 6.024 8.710 -6.725 1.00 91.75 77 ALA A C 1
ATOM 609 O O . ALA A 1 77 ? 6.496 9.069 -7.804 1.00 91.75 77 ALA A O 1
ATOM 610 N N . ALA A 1 78 ? 6.750 8.029 -5.832 1.00 91.69 78 ALA A N 1
ATOM 611 C CA . ALA A 1 78 ? 8.134 7.628 -6.076 1.00 91.69 78 ALA A CA 1
ATOM 612 C C . ALA A 1 78 ? 8.251 6.607 -7.222 1.00 91.69 78 ALA A C 1
ATOM 614 O O . ALA A 1 78 ? 9.143 6.732 -8.062 1.00 91.69 78 ALA A O 1
ATOM 615 N N . HIS A 1 79 ? 7.339 5.632 -7.286 1.00 92.44 79 HIS A N 1
ATOM 616 C CA . HIS A 1 79 ? 7.262 4.668 -8.384 1.00 92.44 79 HIS A CA 1
ATOM 617 C C . HIS A 1 79 ? 7.006 5.361 -9.722 1.00 92.44 79 HIS A C 1
ATOM 619 O O . HIS A 1 79 ? 7.765 5.140 -10.659 1.00 92.44 79 HIS A O 1
ATOM 625 N N . GLN A 1 80 ? 6.025 6.262 -9.782 1.00 92.25 80 GLN A N 1
ATOM 626 C CA . GLN A 1 80 ? 5.709 7.008 -11.000 1.00 92.25 80 GLN A CA 1
ATOM 627 C C . GLN A 1 80 ? 6.884 7.877 -11.470 1.00 92.25 80 GLN A C 1
ATOM 629 O O . GLN A 1 80 ? 7.173 7.948 -12.663 1.00 92.25 80 GLN A O 1
ATOM 634 N N . SER A 1 81 ? 7.599 8.525 -10.543 1.00 93.00 81 SER A N 1
ATOM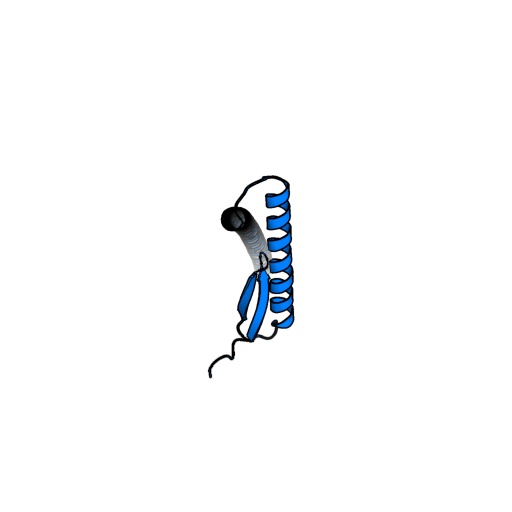 635 C CA . SER A 1 81 ? 8.814 9.274 -10.889 1.00 93.00 81 SER A CA 1
ATOM 636 C C . SER A 1 81 ? 9.873 8.360 -11.501 1.00 93.00 81 SER A C 1
ATOM 638 O O . SER A 1 81 ? 10.446 8.688 -12.535 1.00 93.00 81 SER A O 1
ATOM 640 N N . ARG A 1 82 ? 10.110 7.197 -10.887 1.00 93.50 82 ARG A N 1
ATOM 641 C CA . ARG A 1 82 ? 11.117 6.243 -11.352 1.00 93.50 82 ARG A CA 1
ATOM 642 C C . ARG A 1 82 ? 10.758 5.638 -12.708 1.00 93.50 82 ARG A C 1
ATOM 644 O O . ARG A 1 82 ? 11.646 5.464 -13.534 1.00 93.50 82 ARG A O 1
ATOM 651 N N . GLU A 1 83 ? 9.487 5.328 -12.944 1.00 93.44 83 GLU A N 1
ATOM 652 C CA . GLU A 1 83 ? 9.005 4.858 -14.247 1.00 93.44 83 GLU A CA 1
ATOM 653 C C . GLU A 1 83 ? 9.240 5.904 -15.336 1.00 93.44 83 GLU A C 1
ATOM 655 O O . GLU A 1 83 ? 9.797 5.569 -16.378 1.00 93.44 83 GLU A O 1
ATOM 660 N N . ASN A 1 84 ? 8.931 7.176 -15.066 1.00 94.25 84 ASN A N 1
ATOM 661 C CA . ASN A 1 84 ? 9.206 8.266 -16.004 1.00 94.25 84 ASN A CA 1
ATOM 662 C C . ASN A 1 84 ? 10.704 8.409 -16.316 1.00 94.25 84 ASN A C 1
ATOM 664 O O . ASN A 1 84 ? 11.076 8.676 -17.459 1.00 94.25 84 ASN A O 1
ATOM 668 N N . ASP A 1 85 ? 11.572 8.259 -15.314 1.00 94.31 85 ASP A N 1
ATOM 669 C CA . ASP A 1 85 ? 13.023 8.344 -15.509 1.00 94.31 85 ASP A CA 1
ATOM 670 C C . ASP A 1 85 ? 13.548 7.168 -16.345 1.00 94.31 85 ASP A C 1
ATOM 672 O O . ASP A 1 85 ? 14.373 7.362 -17.242 1.00 94.31 85 ASP A O 1
ATOM 676 N N . ILE A 1 86 ? 13.028 5.960 -16.105 1.00 94.12 86 ILE A N 1
ATOM 677 C CA . ILE A 1 86 ? 13.347 4.766 -16.899 1.00 94.12 86 ILE A CA 1
ATOM 678 C C . ILE A 1 86 ? 12.853 4.931 -18.340 1.00 94.12 86 ILE A C 1
ATOM 680 O O . ILE A 1 86 ? 13.602 4.645 -19.271 1.00 94.12 86 ILE A O 1
ATOM 684 N N . GLU A 1 87 ? 11.631 5.426 -18.545 1.00 94.25 87 GLU A N 1
ATOM 685 C CA . GLU A 1 87 ? 11.075 5.646 -19.883 1.00 94.25 87 GLU A CA 1
ATOM 686 C C . GLU A 1 87 ? 11.906 6.666 -20.673 1.00 94.25 87 GLU A C 1
ATOM 688 O O . GLU A 1 87 ? 12.213 6.450 -21.846 1.00 94.25 87 GLU A O 1
ATOM 693 N N . LYS A 1 88 ? 12.340 7.756 -20.029 1.00 94.06 88 LYS A N 1
ATOM 694 C CA . LYS A 1 88 ? 13.241 8.735 -20.655 1.00 94.06 88 LYS A CA 1
ATOM 695 C C . LYS A 1 88 ? 14.581 8.116 -21.044 1.00 94.06 88 LYS A C 1
ATOM 697 O O . LYS A 1 88 ? 15.063 8.384 -22.142 1.00 94.06 88 LYS A O 1
ATOM 702 N N . ALA A 1 89 ? 15.171 7.301 -20.170 1.00 94.12 89 ALA A N 1
ATOM 703 C CA . ALA A 1 89 ? 16.431 6.622 -20.459 1.00 94.12 89 ALA A CA 1
ATOM 704 C C . ALA A 1 89 ? 16.290 5.637 -21.631 1.00 94.12 89 ALA A C 1
ATOM 706 O O . ALA A 1 89 ? 17.137 5.625 -22.520 1.00 94.12 89 ALA A O 1
ATOM 707 N N . LEU A 1 90 ? 15.195 4.870 -21.675 1.00 94.94 90 LEU A N 1
ATOM 708 C CA . LEU A 1 90 ? 14.891 3.957 -22.780 1.00 94.94 90 LEU A CA 1
ATOM 709 C C . LEU A 1 90 ? 14.737 4.705 -24.106 1.00 94.94 90 LEU A C 1
ATOM 711 O O . LEU A 1 90 ? 15.387 4.336 -25.076 1.00 94.94 90 LEU A O 1
ATOM 715 N N . ARG A 1 91 ? 13.968 5.802 -24.136 1.00 93.12 91 ARG A N 1
ATOM 716 C CA . ARG A 1 91 ? 13.828 6.633 -25.345 1.00 93.12 91 ARG A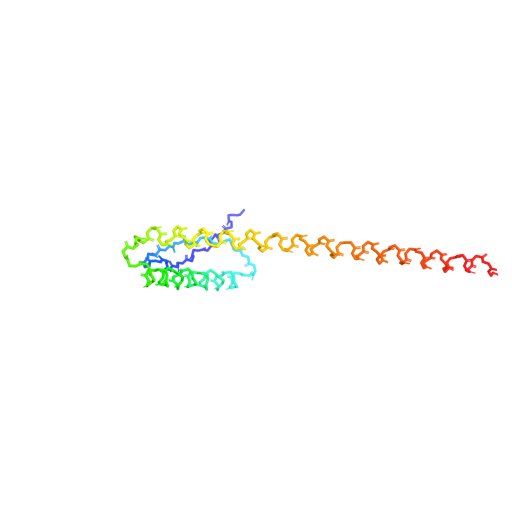 CA 1
ATOM 717 C C . ARG A 1 91 ? 15.160 7.228 -25.807 1.00 93.12 91 ARG A C 1
ATOM 719 O O . ARG A 1 91 ? 15.384 7.356 -27.006 1.00 93.12 91 ARG A O 1
ATOM 726 N N . GLY A 1 92 ? 16.035 7.597 -24.869 1.00 93.38 92 GLY A N 1
ATOM 727 C CA . GLY A 1 92 ? 17.393 8.052 -25.180 1.00 93.38 92 GLY A CA 1
ATOM 728 C C . GLY A 1 92 ? 18.212 6.966 -25.880 1.00 93.38 92 GLY A C 1
ATOM 729 O O . GLY A 1 92 ? 18.742 7.202 -26.962 1.00 93.38 92 GLY A O 1
ATOM 730 N N . LEU A 1 93 ? 18.229 5.757 -25.311 1.00 93.31 93 LEU A N 1
ATOM 731 C CA . LEU A 1 93 ? 18.926 4.601 -25.883 1.00 93.31 93 LEU A CA 1
ATOM 732 C C . LEU A 1 93 ? 18.355 4.180 -27.246 1.00 93.31 93 LEU A C 1
ATOM 734 O O . LEU A 1 93 ? 19.115 3.848 -28.150 1.00 93.31 93 LEU A O 1
ATOM 738 N N . GLU A 1 94 ? 17.032 4.214 -27.420 1.00 93.38 94 GLU A N 1
ATOM 739 C CA . GLU A 1 94 ? 16.382 3.958 -28.713 1.00 93.38 94 GLU A CA 1
ATOM 740 C C . GLU A 1 94 ? 16.797 4.986 -29.774 1.00 93.38 94 GLU A C 1
ATOM 742 O O . GLU A 1 94 ? 17.026 4.623 -30.930 1.00 93.38 94 GLU A O 1
ATOM 747 N N . GLY A 1 95 ? 16.930 6.258 -29.385 1.00 90.75 95 GLY A N 1
ATOM 748 C CA . GLY A 1 95 ? 17.429 7.320 -30.255 1.00 90.75 95 GLY A CA 1
ATOM 749 C C . GLY A 1 95 ? 18.870 7.075 -30.700 1.00 90.75 95 GLY A C 1
ATOM 750 O O . GLY A 1 95 ? 19.148 7.079 -31.899 1.00 90.75 95 GLY A O 1
ATOM 751 N N . GLU A 1 96 ? 19.766 6.794 -29.751 1.00 92.25 96 GLU A N 1
ATOM 752 C CA . GLU A 1 96 ? 21.177 6.489 -30.027 1.00 92.25 96 GLU A CA 1
ATOM 753 C C . GLU A 1 96 ? 21.332 5.252 -30.920 1.00 92.25 96 GLU A C 1
ATOM 755 O O . GLU A 1 96 ? 22.091 5.271 -31.892 1.00 92.25 96 GLU A O 1
ATOM 760 N N . LEU A 1 97 ? 20.567 4.191 -30.645 1.00 92.00 97 LEU A N 1
ATOM 761 C CA . LEU A 1 97 ? 20.553 2.986 -31.470 1.00 92.00 97 LEU A CA 1
ATOM 762 C C . LEU A 1 97 ? 20.053 3.283 -32.889 1.00 92.00 97 LEU A C 1
ATOM 764 O O . LEU A 1 97 ? 20.626 2.793 -33.861 1.00 92.00 97 LEU A O 1
ATOM 768 N N . GLY A 1 98 ? 19.009 4.103 -33.027 1.00 91.19 98 GLY A N 1
ATOM 769 C CA . GLY A 1 98 ? 18.488 4.524 -34.326 1.00 91.19 98 GLY A CA 1
ATOM 770 C C . GLY A 1 98 ? 19.506 5.316 -35.152 1.00 91.19 98 GLY A C 1
ATOM 771 O O . GLY A 1 98 ? 19.584 5.133 -36.369 1.00 91.19 98 GLY A O 1
ATOM 772 N N . GLU A 1 99 ? 20.307 6.170 -34.514 1.00 89.94 99 GLU A N 1
ATOM 773 C CA . GLU A 1 99 ? 21.411 6.872 -35.176 1.00 89.94 99 GLU A CA 1
ATOM 774 C C . GLU A 1 99 ? 22.537 5.922 -35.590 1.00 89.94 99 GLU A C 1
ATOM 776 O O . GLU A 1 99 ? 23.039 6.024 -36.709 1.00 89.94 99 GLU A O 1
ATOM 781 N N . GLU A 1 100 ? 22.903 4.967 -34.735 1.00 88.50 100 GLU A N 1
ATOM 782 C CA . GLU A 1 100 ? 23.942 3.982 -35.048 1.00 88.50 100 GLU A CA 1
ATOM 783 C C . GLU A 1 100 ? 23.540 3.080 -36.223 1.00 88.50 100 GLU A C 1
ATOM 785 O O . GLU A 1 100 ? 24.330 2.861 -37.140 1.00 88.50 100 GLU A O 1
ATOM 790 N N . VAL A 1 101 ? 22.283 2.629 -36.265 1.00 89.75 101 VAL A N 1
ATOM 791 C CA . VAL A 1 101 ? 21.748 1.851 -37.395 1.00 89.75 101 VAL A CA 1
ATOM 792 C C . VAL A 1 101 ? 21.792 2.659 -38.696 1.00 89.75 101 VAL A C 1
ATOM 794 O O . VAL A 1 101 ? 22.160 2.116 -39.739 1.00 89.75 101 VAL A O 1
ATOM 797 N N . LYS A 1 102 ? 21.469 3.960 -38.657 1.00 88.50 102 LYS A N 1
ATOM 798 C CA . LYS A 1 102 ? 21.605 4.837 -39.834 1.00 88.50 102 LYS A CA 1
ATOM 799 C C . LYS A 1 102 ? 23.057 4.950 -40.290 1.00 88.50 102 LYS A C 1
ATOM 801 O O . LYS A 1 102 ? 23.312 4.784 -41.478 1.00 88.50 102 LYS A O 1
ATOM 806 N N . ARG A 1 103 ? 24.000 5.161 -39.362 1.00 87.25 103 ARG A N 1
ATOM 807 C CA . ARG A 1 103 ? 25.440 5.220 -39.672 1.00 87.25 103 ARG A CA 1
ATOM 808 C C . ARG A 1 103 ? 25.930 3.944 -40.357 1.00 87.25 103 ARG A C 1
ATOM 810 O O . ARG A 1 103 ? 26.658 4.031 -41.341 1.00 87.25 103 ARG A O 1
ATOM 817 N N . ILE A 1 104 ? 25.516 2.778 -39.862 1.00 88.94 104 ILE A N 1
ATOM 818 C CA . ILE A 1 104 ? 25.879 1.480 -40.448 1.00 88.94 104 ILE A CA 1
ATOM 819 C C . ILE A 1 104 ? 25.314 1.347 -41.866 1.00 88.94 104 ILE A C 1
ATOM 821 O O . ILE A 1 104 ? 26.051 0.996 -42.783 1.00 88.94 104 ILE A O 1
ATOM 825 N N . ASN A 1 105 ? 24.035 1.671 -42.070 1.00 84.25 105 ASN A N 1
ATOM 826 C CA . ASN A 1 105 ? 23.410 1.581 -43.392 1.00 84.25 105 ASN A CA 1
ATOM 827 C C . ASN A 1 105 ? 24.061 2.530 -44.410 1.00 84.25 105 ASN A C 1
ATOM 829 O O . ASN A 1 105 ? 24.340 2.121 -45.532 1.00 84.25 105 ASN A O 1
ATOM 833 N N . GLU A 1 106 ? 24.376 3.765 -44.012 1.00 85.38 106 GLU A N 1
ATOM 834 C CA . GLU A 1 106 ? 25.086 4.726 -44.868 1.00 85.38 106 GLU A CA 1
ATOM 835 C C . GLU A 1 106 ? 26.517 4.287 -45.215 1.00 85.38 106 GLU A C 1
ATOM 837 O O . GLU A 1 106 ? 27.060 4.715 -46.235 1.00 85.38 106 GLU A O 1
ATOM 842 N N . TYR A 1 107 ? 27.151 3.476 -44.365 1.00 78.62 107 TYR A N 1
ATOM 843 C CA . TYR A 1 107 ? 28.464 2.895 -44.642 1.00 78.62 107 TYR A CA 1
ATOM 844 C C . TYR A 1 107 ? 28.360 1.758 -45.665 1.00 78.62 107 TYR A C 1
ATOM 846 O O . TYR A 1 107 ? 29.147 1.718 -46.603 1.00 78.62 107 TYR A O 1
ATOM 854 N N . ILE A 1 108 ? 27.347 0.894 -45.529 1.00 80.75 108 ILE A N 1
ATOM 855 C CA . ILE A 1 108 ? 27.084 -0.223 -46.450 1.00 80.75 108 ILE A CA 1
ATOM 856 C C . ILE A 1 108 ? 26.693 0.277 -47.849 1.00 80.75 108 ILE A C 1
ATOM 858 O O . ILE A 1 108 ? 27.117 -0.306 -48.836 1.00 80.75 108 ILE A O 1
ATOM 862 N N . GLU A 1 109 ? 25.918 1.360 -47.965 1.00 69.00 109 GLU A N 1
ATOM 863 C CA . GLU A 1 109 ? 25.530 1.929 -49.271 1.00 69.00 109 GLU A CA 1
ATOM 864 C C . GLU A 1 109 ? 26.685 2.612 -50.030 1.00 69.00 109 GLU A C 1
ATOM 866 O O . GLU A 1 109 ? 26.532 2.955 -51.204 1.00 69.00 109 GLU A O 1
ATOM 871 N N . LYS A 1 110 ? 27.823 2.857 -49.367 1.00 64.75 110 LYS A N 1
ATOM 872 C CA . LYS A 1 110 ? 29.005 3.500 -49.964 1.00 64.75 110 LYS A CA 1
ATOM 873 C C . LYS A 1 110 ? 30.078 2.514 -50.439 1.00 64.75 110 LYS A C 1
ATOM 875 O O . LYS A 1 110 ? 31.011 2.968 -51.105 1.00 64.75 110 LYS A O 1
ATOM 880 N N . GLU A 1 111 ? 29.963 1.228 -50.106 1.00 52.41 111 GLU A N 1
ATOM 881 C CA . GLU A 1 111 ? 30.771 0.127 -50.666 1.00 52.41 111 GLU A CA 1
ATOM 882 C C . GLU A 1 111 ? 30.108 -0.484 -51.909 1.00 52.41 111 GLU A C 1
ATOM 884 O O . GLU A 1 111 ? 30.863 -0.833 -52.847 1.00 52.41 111 GLU A O 1
#

Radius of gyration: 25.3 Å; chains: 1; bounding box: 49×30×78 Å